Protein AF-A0A7S0M1X9-F1 (afdb_monomer_lite)

InterPro domains:
  IPR031248 E3 ubiquitin-protein ligase RNF213 [PTHR22605] (1-133)

Sequence (142 aa):
HPLLERPSVGFVGLSNWAIDPAKMNRGVVLSRSDPLKEDLICTALGIAHDAPQTQSHLLQLTDLYMHIYENCQPKRDFYGLRDFFSMIKMLRFAEKYQERKVTFSLLKEIVERNFGGSICTESILQSFVQRFSNEACSICPE

Foldseek 3Di:
DVVPDDDDDDDDDDDPDDDDVVVCVVDPDDDDDDDDLVRQLVVLCVLLVPPVQLNVCSNVLSVLVVCCQPPVDPDHPPQDPVLSSQLSNQQSCCCPPVVDHDDLVSNLVSCCVSPNDDPSSVVSVVSSCVSCVVVVVVDDDD

Radius of gyration: 20.9 Å; chains: 1; bounding box: 39×42×74 Å

Secondary structure (DSSP, 8-state):
-TTS-----------SSPPPHHHHTTS-----PPPPHHHHHHHHHHHTTT-HHHHHTHHHHHHHHHHHHHH--SSTTSS-HHHHHHHHHHHHHHHHHH-----HHHHHHHHHHHH-SSTTHHHHHHHHHHHHGGGGGG----

Organism: NCBI:txid233186

pLDDT: mean 88.88, std 14.55, range [35.44, 98.75]

Structure (mmCIF, N/CA/C/O backbone):
data_AF-A0A7S0M1X9-F1
#
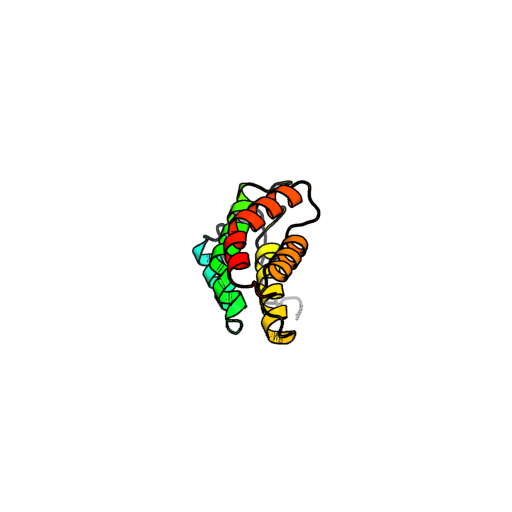_entry.id   AF-A0A7S0M1X9-F1
#
loop_
_atom_site.group_PDB
_atom_site.id
_atom_site.type_symbol
_atom_site.label_atom_id
_atom_site.label_alt_id
_atom_site.label_comp_id
_atom_site.label_asym_id
_atom_si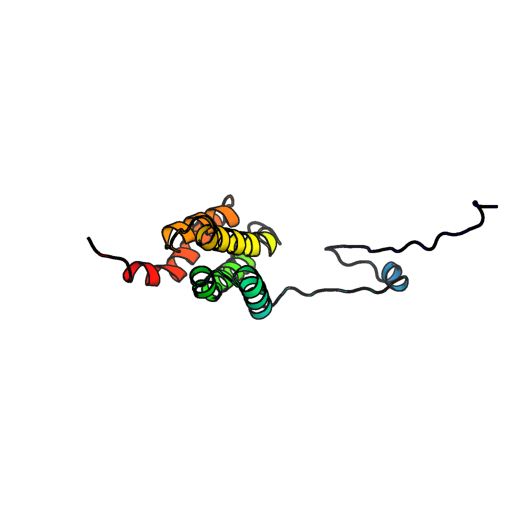te.label_entity_id
_atom_site.label_seq_id
_atom_site.pdbx_PDB_ins_code
_atom_site.Cartn_x
_atom_site.Cartn_y
_atom_site.Cartn_z
_atom_site.occupancy
_atom_site.B_iso_or_equiv
_atom_site.auth_seq_id
_atom_site.auth_comp_id
_atom_site.auth_asym_id
_atom_site.auth_atom_id
_atom_site.pdbx_PDB_model_num
ATOM 1 N N . HIS A 1 1 ? 8.236 -28.621 -44.360 1.00 54.19 1 HIS A N 1
ATOM 2 C CA . HIS A 1 1 ? 8.592 -29.400 -43.155 1.00 54.19 1 HIS A CA 1
ATOM 3 C C . HIS A 1 1 ? 8.174 -28.576 -41.945 1.00 54.19 1 HIS A C 1
ATOM 5 O O . HIS A 1 1 ? 8.597 -27.428 -41.899 1.00 54.19 1 HIS A O 1
ATOM 11 N N . PRO A 1 2 ? 7.433 -29.114 -40.962 1.00 57.50 2 PRO A N 1
ATOM 12 C CA . PRO A 1 2 ? 7.070 -28.403 -39.720 1.00 57.50 2 PRO A CA 1
ATOM 13 C C . PRO A 1 2 ? 8.269 -27.895 -38.887 1.00 57.50 2 PRO A C 1
ATOM 15 O O . PRO A 1 2 ? 8.089 -27.246 -37.870 1.00 57.50 2 PRO A O 1
ATOM 18 N N . LEU A 1 3 ? 9.504 -28.191 -39.319 1.00 59.31 3 LEU A N 1
ATOM 19 C CA . LEU A 1 3 ? 10.763 -27.720 -38.728 1.00 59.31 3 LEU A CA 1
ATOM 20 C C . LEU A 1 3 ? 11.314 -26.460 -39.433 1.00 59.31 3 LEU A C 1
ATOM 22 O O . LEU A 1 3 ? 12.369 -25.964 -39.055 1.00 59.31 3 LEU A O 1
ATOM 26 N N . LEU A 1 4 ? 10.639 -25.966 -40.481 1.00 61.69 4 LEU A N 1
ATOM 27 C CA . LEU A 1 4 ? 10.994 -24.741 -41.215 1.00 61.69 4 LEU A CA 1
ATOM 28 C C . LEU A 1 4 ? 10.056 -23.569 -40.895 1.00 61.69 4 LEU A C 1
ATOM 30 O O . LEU A 1 4 ? 10.317 -22.440 -41.307 1.00 61.69 4 LEU A O 1
ATOM 34 N N . GLU A 1 5 ? 8.978 -23.821 -40.156 1.00 66.31 5 GLU A N 1
ATOM 35 C CA . GLU A 1 5 ? 8.113 -22.772 -39.632 1.00 66.31 5 GLU A CA 1
ATOM 36 C C . GLU A 1 5 ? 8.785 -22.181 -38.394 1.00 66.31 5 GLU A C 1
ATOM 38 O O . GLU A 1 5 ? 9.038 -22.878 -37.415 1.00 66.31 5 GLU A O 1
ATOM 43 N N . ARG A 1 6 ? 9.125 -20.889 -38.444 1.00 71.38 6 ARG A N 1
ATOM 44 C CA . ARG A 1 6 ? 9.508 -20.133 -37.249 1.00 71.38 6 ARG A CA 1
ATOM 45 C C . ARG A 1 6 ? 8.211 -19.692 -36.575 1.00 71.38 6 ARG A C 1
ATOM 47 O O . ARG A 1 6 ? 7.590 -18.760 -37.091 1.00 71.38 6 ARG A O 1
ATOM 54 N N . PRO A 1 7 ? 7.767 -20.331 -35.478 1.00 73.81 7 PRO A N 1
ATOM 55 C CA . PRO A 1 7 ? 6.565 -19.881 -34.799 1.00 73.81 7 PRO A CA 1
ATOM 56 C C . PRO A 1 7 ? 6.773 -18.441 -34.327 1.00 73.81 7 PRO A C 1
ATOM 58 O O . PRO A 1 7 ? 7.812 -18.097 -33.759 1.00 73.81 7 PRO A O 1
ATOM 61 N N . SER A 1 8 ? 5.782 -17.592 -34.584 1.00 82.25 8 SER A N 1
ATOM 62 C CA . SER A 1 8 ? 5.704 -16.278 -33.958 1.00 82.25 8 SER A CA 1
ATOM 63 C C . SER A 1 8 ? 5.575 -16.494 -32.449 1.00 82.25 8 SER A C 1
ATOM 65 O O . SER A 1 8 ? 4.599 -17.070 -31.974 1.00 82.25 8 SER A O 1
ATOM 67 N N . VAL A 1 9 ? 6.595 -16.073 -31.701 1.00 85.44 9 VAL A N 1
ATOM 68 C CA . VAL A 1 9 ? 6.609 -16.117 -30.236 1.00 85.44 9 VAL A CA 1
ATOM 69 C C . VAL A 1 9 ? 6.624 -14.693 -29.692 1.00 85.44 9 VAL A C 1
ATOM 71 O O . VAL A 1 9 ? 7.412 -13.857 -30.134 1.00 85.44 9 VAL A O 1
ATOM 74 N N . GLY A 1 10 ? 5.734 -14.408 -28.743 1.00 89.69 10 GLY A N 1
ATOM 75 C CA . GLY A 1 10 ? 5.762 -13.165 -27.977 1.00 89.69 10 GLY A CA 1
ATOM 76 C C . GLY A 1 10 ? 6.809 -13.237 -26.866 1.00 89.69 10 GLY A C 1
ATOM 77 O O . GLY A 1 10 ? 7.010 -14.293 -26.269 1.00 89.69 10 GLY A O 1
ATOM 78 N N . PHE A 1 11 ? 7.464 -12.114 -26.568 1.00 89.19 11 PHE A N 1
ATOM 79 C CA . PHE A 1 11 ? 8.440 -12.009 -25.484 1.00 89.19 11 PHE A CA 1
ATOM 80 C C . PHE A 1 11 ? 8.137 -10.796 -24.602 1.00 89.19 11 PHE A C 1
ATOM 82 O O . PHE A 1 11 ? 7.954 -9.691 -25.109 1.00 89.19 11 PHE A O 1
ATOM 89 N N . VAL A 1 12 ? 8.129 -11.001 -23.283 1.00 91.25 12 VAL A N 1
ATOM 90 C CA . VAL A 1 12 ? 8.049 -9.939 -22.273 1.00 91.25 12 VAL A CA 1
ATOM 91 C C . VAL A 1 12 ? 9.159 -10.176 -21.256 1.00 91.25 12 VAL A C 1
ATOM 93 O O . VAL A 1 12 ? 9.216 -11.231 -20.629 1.00 91.25 12 VAL A O 1
ATOM 96 N N . GLY A 1 13 ? 10.047 -9.195 -21.102 1.00 89.69 13 GLY A N 1
ATOM 97 C CA . GLY A 1 13 ? 11.082 -9.193 -20.072 1.00 89.69 13 GLY A CA 1
ATOM 98 C C . GLY A 1 13 ? 10.708 -8.245 -18.938 1.00 89.69 13 GLY A C 1
ATOM 99 O O . GLY A 1 13 ? 10.300 -7.115 -19.195 1.00 89.69 13 GLY A O 1
ATOM 100 N N . LEU A 1 14 ? 10.870 -8.690 -17.692 1.00 91.75 14 LEU A N 1
ATOM 101 C CA . LEU A 1 14 ? 10.668 -7.878 -16.491 1.00 91.75 14 LEU A CA 1
ATOM 102 C C . LEU A 1 14 ? 11.995 -7.776 -15.738 1.00 91.75 14 LEU A C 1
ATOM 104 O O . LEU A 1 14 ? 12.657 -8.788 -15.508 1.00 91.75 14 LEU A O 1
ATOM 108 N N . SER A 1 15 ? 12.389 -6.562 -15.362 1.00 89.25 15 SER A N 1
ATOM 109 C CA . SER A 1 15 ? 13.605 -6.306 -14.589 1.00 89.25 15 SER A CA 1
ATOM 110 C C . SER A 1 15 ? 13.372 -5.151 -13.627 1.00 89.25 15 SER A C 1
ATOM 112 O O . SER A 1 15 ? 12.798 -4.138 -14.015 1.00 89.25 15 SER A O 1
ATOM 114 N N . ASN A 1 16 ? 13.870 -5.289 -12.397 1.00 87.12 16 ASN A N 1
ATOM 115 C CA . ASN A 1 16 ? 13.938 -4.188 -11.430 1.00 87.12 16 ASN A CA 1
ATOM 116 C C . ASN A 1 16 ? 15.217 -3.352 -11.599 1.00 87.12 16 ASN A C 1
ATOM 118 O O . ASN A 1 16 ? 15.351 -2.290 -11.003 1.00 87.12 16 ASN A O 1
ATOM 122 N N . TRP A 1 17 ? 16.167 -3.839 -12.399 1.00 85.12 17 TRP A N 1
ATOM 123 C CA . TRP A 1 17 ? 17.435 -3.174 -12.672 1.00 85.12 17 TRP A CA 1
ATOM 124 C C . TRP A 1 17 ? 17.453 -2.622 -14.090 1.00 85.12 17 TRP A C 1
ATOM 126 O O . TRP A 1 17 ? 16.848 -3.202 -14.999 1.00 85.12 17 TRP A O 1
ATOM 136 N N . ALA A 1 18 ? 18.194 -1.530 -14.274 1.00 81.75 18 ALA A N 1
ATOM 137 C CA . ALA A 1 18 ? 18.428 -0.948 -15.585 1.00 81.75 18 ALA A CA 1
ATOM 138 C C . ALA A 1 18 ? 18.958 -2.007 -16.563 1.00 81.75 18 ALA A C 1
ATOM 140 O O . ALA A 1 18 ? 19.854 -2.793 -16.244 1.00 81.75 18 ALA A O 1
ATOM 141 N N . ILE A 1 19 ? 18.376 -2.026 -17.758 1.00 81.00 19 ILE A N 1
ATOM 142 C CA . ILE A 1 19 ? 18.780 -2.915 -18.841 1.00 81.00 19 ILE A CA 1
ATOM 143 C C . ILE A 1 19 ? 19.747 -2.146 -19.737 1.00 81.00 19 ILE A C 1
ATOM 145 O O . ILE A 1 19 ? 19.534 -0.973 -20.034 1.00 81.00 19 ILE A O 1
ATOM 149 N N . ASP A 1 20 ? 20.809 -2.820 -20.172 1.00 80.75 20 ASP A N 1
ATOM 150 C CA . ASP A 1 20 ? 21.787 -2.232 -21.081 1.00 80.75 20 ASP A CA 1
ATOM 151 C C . ASP A 1 20 ? 21.128 -1.734 -22.391 1.00 80.75 20 ASP A C 1
ATOM 153 O O . ASP A 1 20 ? 20.345 -2.482 -22.998 1.00 80.75 20 ASP A O 1
ATOM 157 N N . PRO A 1 21 ? 21.457 -0.517 -22.871 1.00 74.69 21 PRO A N 1
ATOM 158 C CA . PRO A 1 21 ? 20.869 0.057 -24.081 1.00 74.69 21 PRO A CA 1
ATOM 159 C C . PRO A 1 21 ? 20.959 -0.826 -25.329 1.00 74.69 21 PRO A C 1
ATOM 161 O O . PRO A 1 21 ? 20.026 -0.838 -26.134 1.00 74.69 21 PRO A O 1
ATOM 164 N N . ALA A 1 22 ? 22.011 -1.636 -25.484 1.00 80.31 22 ALA A N 1
ATOM 165 C CA . ALA A 1 22 ? 22.152 -2.515 -26.642 1.00 80.31 22 ALA A CA 1
ATOM 166 C C . ALA A 1 22 ? 21.097 -3.638 -26.671 1.00 80.31 22 ALA A C 1
ATOM 168 O O . ALA A 1 22 ? 20.781 -4.164 -27.742 1.00 80.31 22 ALA A O 1
ATOM 169 N N . LYS A 1 23 ? 20.514 -3.993 -25.516 1.00 72.88 23 LYS A N 1
ATOM 170 C CA . LYS A 1 23 ? 19.388 -4.939 -25.410 1.00 72.88 23 LYS A CA 1
ATOM 171 C C . LYS A 1 23 ? 18.032 -4.255 -25.605 1.00 72.88 23 LYS A C 1
ATOM 173 O O . LYS A 1 23 ? 17.091 -4.912 -26.045 1.00 72.88 23 LYS A O 1
ATOM 178 N N . MET A 1 24 ? 17.944 -2.954 -25.330 1.00 75.81 24 MET A N 1
ATOM 179 C CA . MET A 1 24 ? 16.714 -2.162 -25.448 1.00 75.81 24 MET A CA 1
ATOM 180 C C . MET A 1 24 ? 16.327 -1.866 -26.904 1.00 75.81 24 MET A C 1
ATOM 182 O O . MET A 1 24 ? 15.146 -1.781 -27.209 1.00 75.81 24 MET A O 1
ATOM 186 N N . ASN A 1 25 ? 17.288 -1.845 -27.835 1.00 79.94 25 ASN A N 1
ATOM 187 C CA . ASN A 1 25 ? 17.033 -1.621 -29.270 1.00 79.94 25 ASN A CA 1
ATOM 188 C C . ASN A 1 25 ? 16.257 -2.755 -29.976 1.00 79.94 25 ASN A C 1
ATOM 190 O O . ASN A 1 25 ? 15.997 -2.671 -31.174 1.00 79.94 25 ASN A O 1
ATOM 194 N N . ARG A 1 26 ? 15.931 -3.846 -29.269 1.00 85.69 26 ARG A N 1
ATOM 195 C CA . ARG A 1 26 ? 15.272 -5.042 -29.828 1.00 85.69 26 ARG A CA 1
ATOM 196 C C . ARG A 1 26 ? 13.798 -5.173 -29.435 1.00 85.69 26 ARG A C 1
ATOM 198 O O . ARG A 1 26 ? 13.173 -6.168 -29.789 1.00 85.69 26 ARG A O 1
ATOM 205 N N . GLY A 1 27 ? 13.248 -4.204 -28.704 1.00 85.75 27 GLY A N 1
ATOM 206 C CA . GLY A 1 27 ? 11.856 -4.216 -28.264 1.00 85.75 27 GLY A CA 1
ATOM 207 C C . GLY A 1 27 ? 11.391 -2.859 -27.742 1.00 85.75 27 GLY A C 1
ATOM 208 O O . GLY A 1 27 ? 12.146 -1.893 -27.722 1.00 85.75 27 GLY A O 1
ATOM 209 N N . VAL A 1 28 ? 10.130 -2.788 -27.315 1.00 88.94 28 VAL A N 1
ATOM 210 C CA . VAL A 1 28 ? 9.585 -1.612 -26.623 1.00 88.94 28 VAL A CA 1
ATOM 211 C C . VAL A 1 28 ? 9.967 -1.708 -25.151 1.00 88.94 28 VAL A C 1
ATOM 213 O O . VAL A 1 28 ? 9.682 -2.716 -24.505 1.00 88.94 28 VAL A O 1
ATOM 216 N N . VAL A 1 29 ? 10.598 -0.663 -24.618 1.00 88.75 29 VAL A N 1
ATOM 217 C CA . VAL A 1 29 ? 10.966 -0.591 -23.201 1.00 88.75 29 VAL A CA 1
ATOM 218 C C . VAL A 1 29 ? 10.056 0.391 -22.488 1.00 88.75 29 VAL A C 1
ATOM 220 O O . VAL A 1 29 ? 9.932 1.544 -22.891 1.00 88.75 29 VAL A O 1
ATOM 223 N N . LEU A 1 30 ? 9.443 -0.079 -21.406 1.00 89.69 30 LEU A N 1
ATOM 224 C CA . LEU A 1 30 ? 8.695 0.746 -20.471 1.00 89.69 30 LEU A CA 1
ATOM 225 C C . LEU A 1 30 ? 9.463 0.792 -19.151 1.00 89.69 30 LEU A C 1
ATOM 227 O O . LEU A 1 30 ? 9.672 -0.243 -18.522 1.00 89.69 30 LEU A O 1
ATOM 231 N N . SER A 1 31 ? 9.855 1.988 -18.727 1.00 87.69 31 SER A N 1
ATOM 232 C CA . SER A 1 31 ? 10.379 2.242 -17.387 1.00 87.69 31 SER A CA 1
ATOM 233 C C . SER A 1 31 ? 9.320 2.947 -16.540 1.00 87.69 31 SER A C 1
ATOM 235 O O . SER A 1 31 ? 8.493 3.709 -17.044 1.00 87.69 31 SER A O 1
ATOM 237 N N . ARG A 1 32 ? 9.323 2.665 -15.237 1.00 85.81 32 ARG A N 1
ATOM 238 C CA . ARG A 1 32 ? 8.487 3.344 -14.246 1.00 85.81 32 ARG A CA 1
ATOM 239 C C . ARG A 1 32 ? 9.402 3.970 -13.206 1.00 85.81 32 ARG A C 1
ATOM 241 O O . ARG A 1 32 ? 10.310 3.302 -12.722 1.00 85.81 32 ARG A O 1
ATOM 248 N N . SER A 1 33 ? 9.177 5.247 -12.924 1.00 86.31 33 SER A N 1
ATOM 249 C CA . SER A 1 33 ? 9.761 5.921 -11.769 1.00 86.31 33 SER A CA 1
ATOM 250 C C . SER A 1 33 ? 9.080 5.452 -10.486 1.00 86.31 33 SER A C 1
ATOM 252 O O . SER A 1 33 ? 8.012 4.831 -10.535 1.00 86.31 33 SER A O 1
ATOM 254 N N . ASP A 1 34 ? 9.681 5.790 -9.348 1.00 88.81 34 ASP A N 1
ATOM 255 C CA . ASP A 1 34 ? 9.029 5.611 -8.057 1.00 88.81 34 ASP A CA 1
ATOM 256 C C . ASP A 1 34 ? 7.695 6.384 -8.030 1.00 88.81 34 ASP A C 1
ATOM 258 O O . ASP A 1 34 ? 7.616 7.490 -8.581 1.00 88.81 34 ASP A O 1
ATOM 262 N N . PRO A 1 35 ? 6.630 5.792 -7.459 1.00 90.75 35 PRO A N 1
ATOM 263 C CA . PRO A 1 35 ? 5.322 6.428 -7.394 1.00 90.75 35 PRO A CA 1
ATOM 264 C C . PRO A 1 35 ? 5.350 7.637 -6.460 1.00 90.75 35 PRO A C 1
ATOM 266 O O . PRO A 1 35 ? 5.987 7.609 -5.405 1.00 90.75 35 PRO A O 1
ATOM 269 N N . LEU A 1 36 ? 4.604 8.676 -6.825 1.00 94.88 36 LEU A N 1
ATOM 270 C CA . LEU A 1 36 ? 4.378 9.820 -5.953 1.00 94.88 36 LEU A CA 1
ATOM 271 C C . LEU A 1 36 ? 3.373 9.465 -4.851 1.00 94.88 36 LEU A C 1
ATOM 273 O O . LEU A 1 36 ? 2.636 8.477 -4.938 1.00 94.88 36 LEU A O 1
ATOM 277 N N . LYS A 1 37 ? 3.293 10.306 -3.815 1.00 96.44 37 LYS A N 1
ATOM 278 C CA . LYS A 1 37 ? 2.320 10.140 -2.725 1.00 96.44 37 LYS A CA 1
ATOM 279 C C . LYS A 1 37 ? 0.887 10.033 -3.264 1.00 96.44 37 LYS A C 1
ATOM 281 O O . LYS A 1 37 ? 0.101 9.217 -2.787 1.00 96.44 37 LYS A O 1
ATOM 286 N N . GLU A 1 38 ? 0.556 10.818 -4.281 1.00 96.81 38 GLU A N 1
ATOM 287 C CA . GLU A 1 38 ? -0.758 10.835 -4.924 1.00 96.81 38 GLU A CA 1
ATOM 288 C C . GLU A 1 38 ? -1.053 9.512 -5.646 1.00 96.81 38 GLU A C 1
ATOM 290 O O . GLU A 1 38 ? -2.172 9.000 -5.558 1.00 96.81 38 GLU A O 1
ATOM 295 N N . ASP A 1 39 ? -0.047 8.912 -6.292 1.00 96.94 39 ASP A N 1
ATOM 296 C CA . ASP A 1 39 ? -0.170 7.608 -6.957 1.00 96.94 39 ASP A CA 1
ATOM 297 C C . ASP A 1 39 ? -0.435 6.489 -5.939 1.00 96.94 39 ASP A C 1
ATOM 299 O O . ASP A 1 39 ? -1.260 5.594 -6.171 1.00 96.94 39 ASP A O 1
ATOM 303 N N . LEU A 1 40 ? 0.241 6.556 -4.784 1.00 98.06 40 LEU A N 1
ATOM 304 C CA . LEU A 1 40 ? 0.041 5.629 -3.670 1.00 98.06 40 LEU A CA 1
ATOM 305 C C . LEU A 1 40 ? -1.381 5.723 -3.118 1.00 98.06 40 LEU A C 1
ATOM 307 O O . LEU A 1 40 ? -2.041 4.692 -2.976 1.00 98.06 40 LEU A O 1
ATOM 311 N N . ILE A 1 41 ? -1.869 6.942 -2.862 1.00 98.25 41 ILE A N 1
ATOM 312 C CA . ILE A 1 41 ? -3.232 7.182 -2.369 1.00 98.25 41 ILE A CA 1
ATOM 313 C C . ILE A 1 41 ? -4.261 6.698 -3.390 1.00 98.25 41 ILE A C 1
ATOM 315 O O . ILE A 1 41 ? -5.190 5.986 -3.018 1.00 98.25 41 ILE A O 1
ATOM 319 N N . CYS A 1 42 ? -4.088 7.023 -4.673 1.00 98.12 42 CYS A N 1
ATOM 320 C CA . CYS A 1 42 ? -4.997 6.600 -5.738 1.00 98.12 42 CYS A CA 1
ATOM 321 C C . CYS A 1 42 ? -5.096 5.068 -5.818 1.00 98.12 42 CYS A C 1
ATOM 323 O O . CYS A 1 42 ? -6.189 4.495 -5.830 1.00 98.12 42 CYS A O 1
ATOM 325 N N . THR A 1 43 ? -3.951 4.383 -5.774 1.00 98.19 43 THR A N 1
ATOM 326 C CA . THR A 1 43 ? -3.913 2.916 -5.773 1.00 98.19 43 THR A CA 1
ATOM 327 C C . THR A 1 43 ? -4.545 2.340 -4.504 1.00 98.19 43 THR A C 1
ATOM 329 O O . THR A 1 43 ? -5.324 1.386 -4.572 1.00 98.19 43 THR A O 1
ATOM 332 N N . ALA A 1 44 ? -4.252 2.926 -3.341 1.00 98.44 44 ALA A N 1
ATOM 333 C CA . ALA A 1 44 ? -4.805 2.499 -2.061 1.00 98.44 44 ALA A CA 1
ATOM 334 C C . ALA A 1 44 ? -6.328 2.700 -1.983 1.00 98.44 44 ALA A C 1
ATOM 336 O O . ALA A 1 44 ? -7.019 1.830 -1.457 1.00 98.44 44 ALA A O 1
ATOM 337 N N . LEU A 1 45 ? -6.864 3.777 -2.569 1.00 98.44 45 LEU A N 1
ATOM 338 C CA . LEU A 1 45 ? -8.304 4.009 -2.721 1.00 98.44 45 LEU A CA 1
ATOM 339 C C . LEU A 1 45 ? -8.956 2.922 -3.579 1.00 98.44 45 LEU A C 1
ATOM 341 O O . LEU A 1 45 ? -9.998 2.394 -3.201 1.00 98.44 45 LEU A O 1
ATOM 345 N N . GLY A 1 46 ? -8.322 2.530 -4.688 1.00 98.38 46 GLY A N 1
ATOM 346 C CA . GLY A 1 46 ? -8.792 1.410 -5.508 1.00 98.38 46 GLY A CA 1
ATOM 347 C C . GLY A 1 46 ? -8.828 0.089 -4.732 1.00 98.38 46 GLY A C 1
ATOM 348 O O . GLY A 1 46 ? -9.792 -0.673 -4.829 1.00 98.38 46 GLY A O 1
ATOM 349 N N . ILE A 1 47 ? -7.812 -0.166 -3.899 1.00 98.50 47 ILE A N 1
ATOM 350 C CA . ILE A 1 47 ? -7.795 -1.330 -3.003 1.00 98.50 47 ILE A CA 1
ATOM 351 C C . ILE A 1 47 ? -8.944 -1.233 -1.992 1.00 98.50 47 ILE A C 1
ATOM 353 O O . ILE A 1 47 ? -9.699 -2.190 -1.869 1.00 98.50 47 ILE A O 1
ATOM 357 N N . ALA A 1 48 ? -9.096 -0.096 -1.309 1.00 98.19 48 ALA A N 1
ATOM 358 C CA . ALA A 1 48 ? -10.043 0.147 -0.218 1.00 98.19 48 ALA A CA 1
ATOM 359 C C . ALA A 1 48 ? -11.451 0.594 -0.663 1.00 98.19 48 ALA A C 1
ATOM 361 O O . ALA A 1 48 ? -12.207 1.104 0.160 1.00 98.19 48 ALA A O 1
ATOM 362 N N . HIS A 1 49 ? -11.823 0.423 -1.935 1.00 97.69 49 HIS A N 1
ATOM 363 C CA . HIS A 1 49 ? -13.026 1.020 -2.541 1.00 97.69 49 HIS A CA 1
ATOM 364 C C . HIS A 1 49 ? -14.355 0.740 -1.807 1.00 97.69 49 HIS A C 1
ATOM 366 O O . HIS A 1 49 ? -15.277 1.546 -1.885 1.00 97.69 49 HIS A O 1
ATOM 372 N N . ASP A 1 50 ? -14.459 -0.371 -1.077 1.00 97.25 50 ASP A N 1
ATOM 373 C CA . ASP A 1 50 ? -15.643 -0.817 -0.333 1.00 97.25 50 ASP A CA 1
ATOM 374 C C . ASP A 1 50 ? -15.442 -0.843 1.196 1.00 97.25 50 ASP A C 1
ATOM 376 O O . ASP A 1 50 ? -16.194 -1.522 1.902 1.00 97.25 50 ASP A O 1
ATOM 380 N N . ALA A 1 51 ? -14.435 -0.119 1.697 1.00 98.06 51 ALA A N 1
ATOM 381 C CA . ALA A 1 51 ? -14.012 -0.086 3.098 1.00 98.06 51 ALA A CA 1
ATOM 382 C C . ALA A 1 51 ? -13.863 1.372 3.604 1.00 98.06 51 ALA A C 1
ATOM 384 O O . ALA A 1 51 ? -12.756 1.921 3.600 1.00 98.06 51 ALA A O 1
ATOM 385 N N . PRO A 1 52 ? -14.972 2.046 3.977 1.00 97.88 52 PRO A N 1
ATOM 386 C CA . PRO A 1 52 ? -14.977 3.468 4.335 1.00 97.88 52 PRO A CA 1
ATOM 387 C C . PRO A 1 52 ? -14.069 3.850 5.512 1.00 97.88 52 PRO A C 1
ATOM 389 O O . PRO A 1 52 ? -13.454 4.915 5.476 1.00 97.88 52 PRO A O 1
ATOM 392 N N . GLN A 1 53 ? -13.949 3.006 6.542 1.00 97.31 53 GLN A N 1
ATOM 393 C CA . GLN A 1 53 ? -13.049 3.290 7.666 1.00 97.31 53 GLN A CA 1
ATOM 394 C C . GLN A 1 53 ? -11.587 3.162 7.227 1.00 97.31 53 GLN A C 1
ATOM 396 O O . GLN A 1 53 ? -10.746 3.960 7.614 1.00 97.31 53 GLN A O 1
ATOM 401 N N . THR A 1 54 ? -11.257 2.205 6.366 1.00 97.94 54 THR A N 1
ATOM 402 C CA . THR A 1 54 ? -9.922 2.082 5.770 1.00 97.94 54 THR A CA 1
ATOM 403 C C . THR A 1 54 ? -9.605 3.324 4.934 1.00 97.94 54 THR A C 1
ATOM 405 O O . THR A 1 54 ? -8.514 3.879 5.059 1.00 97.94 54 THR A O 1
ATOM 408 N N . GLN A 1 55 ? -10.568 3.798 4.130 1.00 98.19 55 GLN A N 1
ATOM 409 C CA . GLN A 1 55 ? -10.422 5.002 3.303 1.00 98.19 55 GLN A CA 1
ATOM 410 C C . GLN A 1 55 ? -10.084 6.247 4.130 1.00 98.19 55 GLN A C 1
ATOM 412 O O . GLN A 1 55 ? -9.207 7.013 3.727 1.00 98.19 55 GLN A O 1
ATOM 417 N N . SER A 1 56 ? -10.716 6.431 5.296 1.00 97.00 56 SER A N 1
ATOM 418 C CA . SER A 1 56 ? -10.486 7.616 6.132 1.00 97.00 56 SER A CA 1
ATOM 419 C C . SER A 1 56 ? -9.058 7.724 6.674 1.00 97.00 56 SER A C 1
ATOM 421 O O . SER A 1 56 ? -8.616 8.831 6.964 1.00 97.00 56 SER A O 1
ATOM 423 N N . HIS A 1 57 ? -8.316 6.614 6.755 1.00 97.25 57 HIS A N 1
ATOM 424 C CA . HIS A 1 57 ? -6.941 6.588 7.272 1.00 97.25 57 HIS A CA 1
ATOM 425 C C . HIS A 1 57 ? -5.871 6.552 6.166 1.00 97.25 57 HIS A C 1
ATOM 427 O O . HIS A 1 57 ? -4.677 6.587 6.468 1.00 97.25 57 HIS A O 1
ATOM 433 N N . LEU A 1 58 ? -6.244 6.488 4.878 1.00 97.69 58 LEU A N 1
ATOM 434 C CA . LEU A 1 58 ? -5.273 6.310 3.785 1.00 97.69 58 LEU A CA 1
ATOM 435 C C . LEU A 1 58 ? -4.231 7.423 3.712 1.00 97.69 58 LEU A C 1
ATOM 437 O O . LEU A 1 58 ? -3.073 7.142 3.404 1.00 97.69 58 LEU A O 1
ATOM 441 N N . LEU A 1 59 ? -4.615 8.667 4.007 1.00 97.00 59 LEU A N 1
ATOM 442 C CA . LEU A 1 59 ? -3.685 9.792 3.989 1.00 97.00 59 LEU A CA 1
ATOM 443 C C . LEU A 1 59 ? -2.585 9.605 5.044 1.00 97.00 59 LEU A C 1
ATOM 445 O O . LEU A 1 59 ? -1.407 9.591 4.694 1.00 97.00 59 LEU A O 1
ATOM 449 N N . GLN A 1 60 ? -2.964 9.363 6.304 1.00 96.94 60 GLN A N 1
ATOM 450 C CA . GLN A 1 60 ? -2.014 9.147 7.402 1.00 96.94 60 GLN A CA 1
ATOM 451 C C . GLN A 1 60 ? -1.177 7.877 7.206 1.00 96.94 60 GLN A C 1
ATOM 453 O O . GLN A 1 60 ? 0.014 7.880 7.506 1.00 96.94 60 GLN A O 1
ATOM 458 N N . LEU A 1 61 ? -1.771 6.796 6.688 1.00 97.94 61 LEU A N 1
ATOM 459 C CA . LEU A 1 61 ? -1.055 5.549 6.396 1.00 97.94 61 LEU A CA 1
ATOM 460 C C . LEU A 1 61 ? -0.040 5.723 5.261 1.00 97.94 61 LEU A C 1
ATOM 462 O O . LEU A 1 61 ? 1.057 5.169 5.328 1.00 97.94 61 LEU A O 1
ATOM 466 N N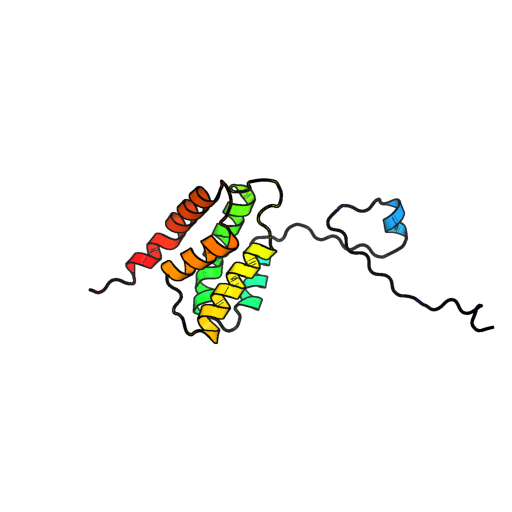 . THR A 1 62 ? -0.378 6.513 4.239 1.00 98.19 62 THR A N 1
ATOM 467 C CA . THR A 1 62 ? 0.5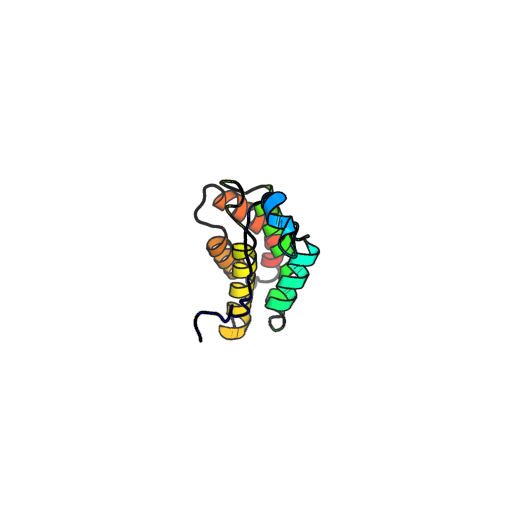65 6.861 3.169 1.00 98.19 62 THR A CA 1
ATOM 468 C C . THR A 1 62 ? 1.685 7.745 3.713 1.00 98.19 62 THR A C 1
ATOM 470 O O . THR A 1 62 ? 2.849 7.481 3.435 1.00 98.19 62 THR A O 1
ATOM 473 N N . ASP A 1 63 ? 1.367 8.738 4.547 1.00 97.50 63 ASP A N 1
ATOM 474 C CA . ASP A 1 63 ? 2.368 9.591 5.201 1.00 97.50 63 ASP A CA 1
ATOM 475 C C . ASP A 1 63 ? 3.307 8.818 6.130 1.00 97.50 63 ASP A C 1
ATOM 477 O O . ASP A 1 63 ? 4.504 9.105 6.198 1.00 97.50 63 ASP A O 1
ATOM 481 N N . LEU A 1 64 ? 2.781 7.821 6.841 1.00 97.56 64 LEU A N 1
ATOM 482 C CA . LEU A 1 64 ? 3.594 6.900 7.624 1.00 97.56 64 LEU A CA 1
ATOM 483 C C . LE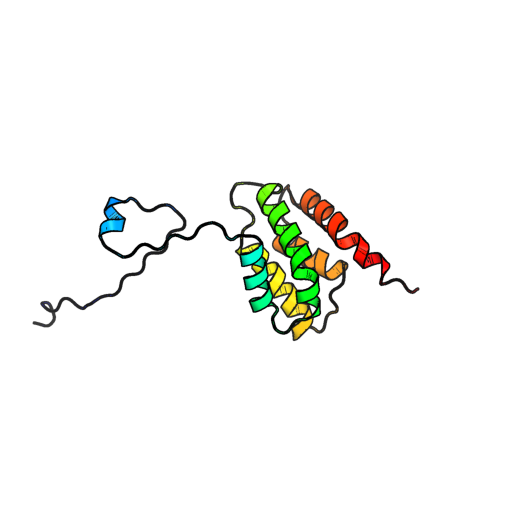U A 1 64 ? 4.536 6.109 6.711 1.00 97.56 64 LEU A C 1
ATOM 485 O O . LEU A 1 64 ? 5.732 6.066 6.978 1.00 97.56 64 LEU A O 1
ATOM 489 N N . TYR A 1 65 ? 4.028 5.526 5.623 1.00 97.81 65 TYR A N 1
ATOM 490 C CA . TYR A 1 65 ? 4.861 4.768 4.690 1.00 97.81 65 TYR A CA 1
ATOM 491 C C . TYR A 1 65 ? 5.952 5.620 4.034 1.00 97.81 65 TYR A C 1
ATOM 493 O O . TYR A 1 65 ? 7.094 5.175 3.981 1.00 97.81 65 TYR A O 1
ATOM 501 N N . MET A 1 66 ? 5.644 6.843 3.593 1.00 96.94 66 MET A N 1
ATOM 502 C CA . MET A 1 66 ? 6.648 7.755 3.027 1.00 96.94 66 MET A CA 1
ATOM 503 C C . MET A 1 66 ? 7.770 8.024 4.032 1.00 96.94 66 MET A C 1
ATOM 505 O O . MET A 1 66 ? 8.948 7.892 3.707 1.00 96.94 66 MET A O 1
ATOM 509 N N . HIS A 1 67 ? 7.411 8.282 5.293 1.00 96.06 67 HIS A N 1
ATOM 510 C CA . HIS A 1 67 ? 8.400 8.442 6.350 1.00 96.06 67 HIS A CA 1
ATOM 511 C C . HIS A 1 67 ? 9.234 7.172 6.572 1.00 96.06 67 HIS A C 1
ATOM 513 O O . HIS A 1 67 ? 10.451 7.280 6.717 1.00 96.06 67 HIS A O 1
ATOM 519 N N . ILE A 1 68 ? 8.613 5.985 6.561 1.00 95.81 68 ILE A N 1
ATOM 520 C CA . ILE A 1 68 ? 9.325 4.701 6.670 1.00 95.81 68 ILE A CA 1
ATOM 521 C C . ILE A 1 68 ? 10.303 4.523 5.504 1.00 95.81 68 ILE A C 1
ATOM 523 O O . ILE A 1 68 ? 11.444 4.110 5.704 1.00 95.81 68 ILE A O 1
ATOM 527 N N . TYR A 1 69 ? 9.864 4.836 4.287 1.00 94.88 69 TYR A N 1
ATOM 528 C CA . TYR A 1 69 ? 10.660 4.703 3.073 1.00 94.88 69 TYR A CA 1
ATOM 529 C C . TYR A 1 69 ? 11.894 5.609 3.087 1.00 94.88 69 TYR A C 1
ATOM 531 O O . TYR A 1 69 ? 12.991 5.167 2.760 1.00 94.88 69 TYR A O 1
ATOM 539 N N . GLU A 1 70 ? 11.730 6.850 3.535 1.00 93.62 70 GLU A N 1
ATOM 540 C CA . GLU A 1 70 ? 12.796 7.853 3.545 1.00 93.62 70 GLU A CA 1
ATOM 541 C C . GLU A 1 70 ? 13.733 7.737 4.756 1.00 93.62 70 GLU A C 1
ATOM 543 O O . GLU A 1 70 ? 14.930 7.985 4.632 1.00 93.62 70 GLU A O 1
ATOM 548 N N . ASN A 1 71 ? 13.204 7.375 5.930 1.00 93.38 71 ASN A N 1
ATOM 549 C CA . ASN A 1 71 ? 13.910 7.545 7.207 1.00 93.38 71 ASN A CA 1
ATOM 550 C C . ASN A 1 71 ? 14.099 6.239 7.994 1.00 93.38 71 ASN A C 1
ATOM 552 O O . ASN A 1 71 ? 14.925 6.195 8.905 1.00 93.38 71 ASN A O 1
ATOM 556 N N . CYS A 1 72 ? 13.361 5.171 7.674 1.00 91.12 72 CYS A N 1
ATOM 557 C CA . CYS A 1 72 ? 13.332 3.939 8.471 1.00 91.12 72 CYS A CA 1
ATOM 558 C C . CYS A 1 72 ? 13.637 2.695 7.624 1.00 91.12 72 CYS A C 1
ATOM 560 O O . CYS A 1 72 ? 12.876 1.727 7.615 1.00 91.12 72 CYS A O 1
ATOM 562 N N . GLN A 1 73 ? 14.772 2.713 6.926 1.00 91.56 73 GLN A N 1
ATOM 563 C CA . GLN A 1 73 ? 15.241 1.603 6.096 1.00 91.56 73 GLN A CA 1
ATOM 564 C C . GLN A 1 73 ? 16.477 0.937 6.721 1.00 91.56 73 GLN A C 1
ATOM 566 O O . GLN A 1 73 ? 17.545 1.548 6.750 1.00 91.56 73 GLN A O 1
ATOM 571 N N . PRO A 1 74 ? 16.390 -0.334 7.164 1.00 89.38 74 PRO A N 1
ATOM 572 C CA . PRO A 1 74 ? 17.560 -1.090 7.627 1.00 89.38 74 PRO A CA 1
ATOM 573 C C . PRO A 1 74 ? 18.634 -1.252 6.544 1.00 89.38 74 PRO A C 1
ATOM 575 O O . PRO A 1 74 ? 19.826 -1.345 6.826 1.00 89.38 74 PRO A O 1
ATOM 578 N N . LYS A 1 75 ? 18.190 -1.326 5.290 1.00 90.25 75 LYS A N 1
ATOM 579 C CA . LYS A 1 75 ? 18.997 -1.296 4.072 1.00 90.25 75 LYS A CA 1
ATOM 580 C C . LYS A 1 75 ? 18.128 -0.755 2.943 1.00 90.25 75 LYS A C 1
ATOM 582 O O . LYS A 1 75 ? 16.907 -0.753 3.066 1.00 90.25 75 LYS A O 1
ATOM 587 N N . ARG A 1 76 ? 18.756 -0.344 1.842 1.00 86.75 76 ARG A N 1
ATOM 588 C CA . ARG A 1 76 ? 18.048 0.137 0.651 1.00 86.75 76 ARG A CA 1
ATOM 589 C C . ARG A 1 76 ? 16.954 -0.854 0.221 1.00 86.75 76 ARG A C 1
ATOM 591 O O . ARG A 1 76 ? 17.226 -2.053 0.128 1.00 86.75 76 ARG A O 1
ATOM 598 N N . ASP A 1 77 ? 15.762 -0.322 -0.038 1.00 86.88 77 ASP A N 1
ATOM 599 C CA . ASP A 1 77 ? 14.581 -1.044 -0.522 1.00 86.88 77 ASP A CA 1
ATOM 600 C C . ASP A 1 77 ? 14.167 -2.231 0.378 1.00 86.88 77 ASP A C 1
ATOM 602 O O . ASP A 1 77 ? 13.741 -3.277 -0.115 1.00 86.88 77 ASP A O 1
ATOM 606 N N . PHE A 1 78 ? 14.327 -2.105 1.705 1.00 93.88 78 PHE A N 1
ATOM 607 C CA . PHE A 1 78 ? 13.917 -3.141 2.661 1.00 93.88 78 PHE A CA 1
ATOM 608 C C . PHE A 1 78 ? 12.398 -3.188 2.831 1.00 93.88 78 PHE A C 1
ATOM 610 O O . PHE A 1 78 ? 11.812 -4.256 2.679 1.00 93.88 78 PHE A O 1
ATOM 617 N N . TYR A 1 79 ? 11.779 -2.041 3.126 1.00 95.69 79 TYR A N 1
ATOM 618 C CA . TYR A 1 79 ? 10.325 -1.879 3.101 1.00 95.69 79 TYR A CA 1
ATOM 619 C C . TYR A 1 79 ? 9.933 -1.177 1.811 1.00 95.69 79 TYR A C 1
ATOM 621 O O . TYR A 1 79 ? 10.414 -0.074 1.549 1.00 95.69 79 TYR A O 1
ATOM 629 N N . GLY A 1 80 ? 9.058 -1.795 1.024 1.00 95.25 80 GLY A N 1
ATOM 630 C CA . GLY A 1 80 ? 8.650 -1.271 -0.274 1.00 95.25 80 GLY A CA 1
ATOM 631 C C . GLY A 1 80 ? 7.141 -1.276 -0.484 1.00 95.25 80 GLY A C 1
ATOM 632 O O . GLY A 1 80 ? 6.340 -1.512 0.422 1.00 95.25 80 GLY A O 1
ATOM 633 N N . LEU A 1 81 ? 6.741 -1.072 -1.741 1.00 96.62 81 LEU A N 1
ATOM 634 C CA . LEU A 1 81 ? 5.331 -0.969 -2.135 1.00 96.62 81 LEU A CA 1
ATOM 635 C C . LEU A 1 81 ? 4.504 -2.202 -1.762 1.00 96.62 81 LEU A C 1
ATOM 637 O O . LEU A 1 81 ? 3.303 -2.100 -1.516 1.00 96.62 81 LEU A O 1
ATOM 641 N N . ARG A 1 82 ? 5.134 -3.382 -1.719 1.00 96.31 82 ARG A N 1
ATOM 642 C CA . ARG A 1 82 ? 4.455 -4.616 -1.316 1.00 96.31 82 ARG A CA 1
ATOM 643 C C . ARG A 1 82 ? 3.966 -4.528 0.125 1.00 96.31 82 ARG A C 1
ATOM 645 O O . ARG A 1 82 ? 2.827 -4.912 0.376 1.00 96.31 82 ARG A O 1
ATOM 652 N N . ASP A 1 83 ? 4.796 -4.022 1.028 1.00 97.75 83 ASP A N 1
ATOM 653 C CA . ASP A 1 83 ? 4.489 -3.915 2.455 1.00 97.75 83 ASP A CA 1
ATOM 654 C C . ASP A 1 83 ? 3.414 -2.849 2.683 1.00 97.75 83 ASP A C 1
ATOM 656 O O . ASP A 1 83 ? 2.420 -3.100 3.365 1.00 97.75 83 ASP A O 1
ATOM 660 N N . PHE A 1 84 ? 3.530 -1.710 1.989 1.00 98.31 84 PHE A N 1
ATOM 661 C CA . PHE A 1 84 ? 2.502 -0.669 1.982 1.00 98.31 84 PHE A CA 1
ATOM 662 C C . PHE A 1 84 ? 1.135 -1.197 1.535 1.00 98.31 84 PHE A C 1
ATOM 664 O O . PHE A 1 84 ? 0.152 -1.100 2.270 1.00 98.31 84 PHE A O 1
ATOM 671 N N . PHE A 1 85 ? 1.045 -1.812 0.353 1.00 98.56 85 PHE A N 1
ATOM 672 C CA . PHE A 1 85 ? -0.238 -2.314 -0.139 1.00 98.56 85 PHE A CA 1
ATOM 673 C C . PHE A 1 85 ? -0.736 -3.534 0.638 1.00 98.56 85 PHE A C 1
ATOM 675 O O . PHE A 1 85 ? -1.945 -3.759 0.695 1.00 98.56 85 PHE A O 1
ATOM 682 N N . SER A 1 86 ? 0.157 -4.319 1.243 1.00 98.62 86 SER A N 1
ATOM 683 C CA . SER A 1 86 ? -0.215 -5.392 2.166 1.00 98.62 86 SER A CA 1
ATOM 684 C C . SER A 1 86 ? -0.909 -4.826 3.407 1.00 98.62 86 SER A C 1
ATOM 686 O O . SER A 1 86 ? -2.004 -5.282 3.734 1.00 98.62 86 SER A O 1
ATOM 688 N N . MET A 1 87 ? -0.371 -3.763 4.014 1.00 98.62 87 MET A N 1
ATOM 689 C CA . MET A 1 87 ? -1.020 -3.046 5.119 1.00 98.62 87 MET A CA 1
ATOM 690 C C . MET A 1 87 ? -2.438 -2.586 4.748 1.00 98.62 87 MET A C 1
ATOM 692 O O . MET A 1 87 ? -3.384 -2.887 5.477 1.00 98.62 87 MET A O 1
ATOM 696 N N . ILE A 1 88 ? -2.621 -1.936 3.591 1.00 98.75 88 ILE A N 1
ATOM 697 C CA . ILE A 1 88 ? -3.952 -1.476 3.150 1.00 98.75 88 ILE A CA 1
ATOM 698 C C . ILE A 1 88 ? -4.912 -2.654 2.927 1.00 98.75 88 ILE A C 1
ATOM 700 O O . ILE A 1 88 ? -6.061 -2.616 3.367 1.00 98.75 88 ILE A O 1
ATOM 704 N N . LYS A 1 89 ? -4.447 -3.731 2.279 1.00 98.75 89 LYS A N 1
ATOM 705 C CA . LYS A 1 89 ? -5.254 -4.942 2.045 1.00 98.75 89 LYS A CA 1
ATOM 706 C C . LYS A 1 89 ? -5.676 -5.611 3.348 1.00 98.75 89 LYS A C 1
ATOM 708 O O . LYS A 1 89 ? -6.812 -6.066 3.443 1.00 98.75 89 LYS A O 1
ATOM 713 N N . MET A 1 90 ? -4.780 -5.678 4.331 1.00 98.62 90 MET A N 1
ATOM 714 C CA . MET A 1 90 ? -5.066 -6.249 5.645 1.00 98.62 90 MET A CA 1
ATOM 715 C C . MET A 1 90 ? -6.105 -5.429 6.405 1.00 98.62 90 MET A C 1
ATOM 717 O O . MET A 1 90 ? -7.032 -6.009 6.967 1.00 98.62 90 MET A O 1
ATOM 721 N N . LEU A 1 91 ? -5.989 -4.099 6.375 1.00 98.50 91 LEU A N 1
ATOM 722 C CA . LEU A 1 91 ? -6.942 -3.215 7.041 1.00 98.50 91 LEU A CA 1
ATOM 723 C C . LEU A 1 91 ? -8.332 -3.310 6.405 1.00 98.50 91 LEU A C 1
ATOM 725 O O . LEU A 1 91 ? -9.308 -3.576 7.106 1.00 98.50 91 LEU A O 1
ATOM 729 N N . ARG A 1 92 ? -8.396 -3.248 5.067 1.00 98.50 92 ARG A N 1
ATOM 730 C CA . ARG A 1 92 ? -9.629 -3.511 4.316 1.00 98.50 92 ARG A CA 1
ATOM 731 C C . ARG A 1 92 ? -10.221 -4.868 4.673 1.00 98.50 92 ARG A C 1
ATOM 733 O O . ARG A 1 92 ? -11.431 -4.979 4.819 1.00 98.50 92 ARG A O 1
ATOM 740 N N . PHE A 1 93 ? -9.401 -5.916 4.745 1.00 98.56 93 PHE A N 1
ATOM 741 C CA . PHE A 1 93 ? -9.897 -7.259 5.024 1.00 98.56 93 PHE A CA 1
ATOM 742 C C . PHE A 1 93 ? -10.529 -7.350 6.417 1.00 98.56 93 PHE A C 1
ATOM 744 O O . PHE A 1 93 ? -11.615 -7.914 6.561 1.00 98.56 93 PHE A O 1
ATOM 751 N N . ALA A 1 94 ? -9.873 -6.756 7.417 1.00 98.44 94 ALA A N 1
ATOM 752 C CA . ALA A 1 94 ? -10.377 -6.681 8.781 1.00 98.44 94 ALA A CA 1
ATOM 753 C C . ALA A 1 94 ? -11.717 -5.932 8.854 1.00 98.44 94 ALA A C 1
ATOM 755 O O . ALA A 1 94 ? -12.653 -6.418 9.483 1.00 98.44 94 ALA A O 1
ATOM 756 N N . GLU A 1 95 ? -11.842 -4.800 8.163 1.00 98.00 95 GLU A N 1
ATOM 757 C CA . GLU A 1 95 ? -13.097 -4.049 8.107 1.00 98.00 95 GLU A CA 1
ATOM 758 C C . GLU A 1 95 ? -14.192 -4.809 7.347 1.00 98.00 95 GLU A C 1
ATOM 760 O O . GLU A 1 95 ? -15.297 -4.990 7.851 1.00 98.00 95 GLU A O 1
ATOM 765 N N . LYS A 1 96 ? -13.894 -5.266 6.126 1.00 97.50 96 LYS A N 1
ATOM 766 C CA . LYS A 1 96 ? -14.911 -5.743 5.184 1.00 97.50 96 LYS A CA 1
ATOM 767 C C . LYS A 1 96 ? -15.393 -7.161 5.455 1.00 97.50 96 LYS A C 1
ATOM 769 O O . LYS A 1 96 ? -16.559 -7.455 5.212 1.00 97.50 96 LYS A O 1
ATOM 774 N N . TYR A 1 97 ? -14.494 -8.044 5.880 1.00 97.06 97 TYR A N 1
ATOM 775 C CA . TYR A 1 97 ? -14.784 -9.477 5.996 1.00 97.06 97 TYR A CA 1
ATOM 776 C C . TYR A 1 97 ? -14.729 -9.986 7.433 1.00 97.06 97 TYR A C 1
ATOM 778 O O . TYR A 1 97 ? -15.291 -11.040 7.710 1.00 97.06 97 TYR A O 1
ATOM 786 N N . GLN A 1 98 ? -14.055 -9.272 8.340 1.00 97.56 98 GLN A N 1
ATOM 787 C CA . GLN A 1 98 ? -14.067 -9.599 9.770 1.00 97.56 98 GLN A CA 1
ATOM 788 C C . GLN A 1 98 ? -14.964 -8.661 10.584 1.00 97.56 98 GLN A C 1
ATOM 790 O O . GLN A 1 98 ? -15.076 -8.856 11.791 1.00 97.56 98 GLN A O 1
ATOM 795 N N . GLU A 1 99 ? -15.555 -7.643 9.948 1.00 95.38 99 GLU A N 1
ATOM 796 C CA . GLU A 1 99 ? -16.429 -6.648 10.585 1.00 95.38 99 GLU A CA 1
ATOM 797 C C . GLU A 1 99 ? -15.769 -5.952 11.793 1.00 95.38 99 GLU A C 1
ATOM 799 O O . GLU A 1 99 ? -16.431 -5.487 12.722 1.00 95.38 99 GLU A O 1
ATOM 804 N N . ARG A 1 100 ? -14.431 -5.863 11.796 1.00 96.44 100 ARG A N 1
ATOM 805 C CA . ARG A 1 100 ? -13.674 -5.183 12.851 1.00 96.44 100 ARG A CA 1
ATOM 806 C C . ARG A 1 100 ? -13.737 -3.677 12.621 1.00 96.44 100 ARG A C 1
ATOM 808 O O . ARG A 1 100 ? -13.452 -3.192 11.528 1.00 96.44 100 ARG A O 1
ATOM 815 N N . LYS A 1 101 ? -14.033 -2.922 13.679 1.00 95.62 101 LYS A N 1
ATOM 816 C CA . LYS A 1 101 ? -13.851 -1.466 13.679 1.00 95.62 101 LYS A CA 1
ATOM 817 C C . LYS A 1 101 ? -12.364 -1.138 13.516 1.00 95.62 101 LYS A C 1
ATOM 819 O O . LYS A 1 101 ? -11.522 -1.777 14.150 1.00 95.62 101 LYS A O 1
ATOM 824 N N . VAL A 1 102 ? -12.044 -0.128 12.709 1.00 95.69 102 VAL A N 1
ATOM 825 C CA . VAL A 1 102 ? -10.679 0.393 12.588 1.00 95.69 102 VAL A CA 1
ATOM 826 C C . VAL A 1 102 ? -10.350 1.175 13.855 1.00 95.69 102 VAL A C 1
ATOM 828 O O . VAL A 1 102 ? -10.791 2.304 14.047 1.00 95.69 102 VAL A O 1
ATOM 831 N N . THR A 1 103 ? -9.635 0.523 14.769 1.00 95.88 103 THR A N 1
ATOM 832 C CA . THR A 1 103 ? -9.169 1.096 16.035 1.00 95.88 103 THR A CA 1
ATOM 833 C C . THR A 1 103 ? -7.670 1.356 15.987 1.00 95.88 103 THR A C 1
ATOM 835 O O . THR A 1 103 ? -6.941 0.724 15.222 1.00 95.88 103 THR A O 1
ATOM 838 N N . PHE A 1 104 ? -7.181 2.205 16.892 1.00 95.12 104 PHE A N 1
ATOM 839 C CA . PHE A 1 104 ? -5.746 2.417 17.098 1.00 95.12 104 PHE A CA 1
ATOM 840 C C . PHE A 1 104 ? -4.978 1.099 17.307 1.00 95.12 104 PHE A C 1
ATOM 842 O O . PHE A 1 104 ? -3.906 0.903 16.739 1.00 95.12 104 PHE A O 1
ATOM 849 N N . SER A 1 105 ? -5.546 0.162 18.077 1.00 96.12 105 SER A N 1
ATOM 850 C CA . SER A 1 105 ? -4.942 -1.154 18.319 1.00 96.12 105 SER A CA 1
ATOM 851 C C . SER A 1 105 ? -4.842 -2.009 17.054 1.00 96.12 105 SER A C 1
ATOM 853 O O . SER A 1 105 ? -3.803 -2.626 16.832 1.00 96.12 105 SER A O 1
ATOM 855 N N . LEU A 1 106 ? -5.874 -2.012 16.204 1.00 97.00 106 LEU A N 1
ATOM 856 C CA . LEU A 1 106 ? -5.857 -2.717 14.919 1.00 97.00 106 LEU A CA 1
ATOM 857 C C . LEU A 1 106 ? -4.847 -2.088 13.952 1.00 97.00 106 LEU A C 1
ATOM 859 O O . LEU A 1 106 ? -4.078 -2.801 13.308 1.00 97.00 106 LEU A O 1
ATOM 863 N N . LEU A 1 107 ? -4.816 -0.758 13.868 1.00 97.75 107 LEU A N 1
ATOM 864 C CA . LEU A 1 107 ? -3.838 -0.046 13.047 1.00 97.75 107 LEU A CA 1
ATOM 865 C C . LEU A 1 107 ? -2.408 -0.384 13.486 1.00 97.75 107 LEU A C 1
ATOM 867 O O . LEU A 1 107 ? -1.586 -0.749 12.647 1.00 97.75 107 LEU A O 1
ATOM 871 N N . LYS A 1 108 ? -2.135 -0.359 14.797 1.00 96.81 108 LYS A N 1
ATOM 872 C CA . LYS A 1 108 ? -0.836 -0.741 15.362 1.00 96.81 108 LYS A CA 1
ATOM 873 C C . LYS A 1 108 ? -0.467 -2.185 15.013 1.00 96.81 108 LYS A C 1
ATOM 875 O O . LYS A 1 108 ? 0.626 -2.415 14.507 1.00 96.81 108 LYS A O 1
ATOM 880 N N . GLU A 1 109 ? -1.385 -3.133 15.224 1.00 97.25 109 GLU A N 1
ATOM 881 C CA . GLU A 1 109 ? -1.199 -4.559 14.908 1.00 97.25 109 GLU A CA 1
ATOM 882 C C . GLU A 1 109 ? -0.788 -4.756 13.439 1.00 97.25 109 GLU A C 1
ATOM 884 O O . GLU A 1 109 ? 0.164 -5.477 13.129 1.00 97.25 109 GLU A O 1
ATOM 889 N N . ILE A 1 110 ? -1.487 -4.091 12.515 1.00 98.06 110 ILE A N 1
ATOM 890 C CA . ILE A 1 110 ? -1.220 -4.208 11.080 1.00 98.06 110 ILE A CA 1
ATOM 891 C C . ILE A 1 110 ? 0.105 -3.533 10.709 1.00 98.06 110 ILE A C 1
ATOM 893 O O . ILE A 1 110 ? 0.858 -4.095 9.909 1.00 98.06 110 ILE A O 1
ATOM 897 N N . VAL A 1 111 ? 0.419 -2.367 11.279 1.00 97.62 111 VAL A N 1
ATOM 898 C CA . VAL A 1 111 ? 1.704 -1.686 11.053 1.00 97.62 111 VAL A CA 1
ATOM 899 C C . VAL A 1 111 ? 2.861 -2.559 11.534 1.00 97.62 111 VAL A C 1
ATOM 901 O O . VAL A 1 111 ? 3.786 -2.801 10.766 1.00 97.62 111 VAL A O 1
ATOM 904 N N . GLU A 1 112 ? 2.788 -3.114 12.745 1.00 96.56 112 GLU A N 1
ATOM 905 C CA . GLU A 1 112 ? 3.806 -4.030 13.284 1.00 96.56 112 GLU A CA 1
ATOM 906 C C . GLU A 1 112 ? 3.987 -5.265 12.405 1.00 96.56 112 GLU A C 1
ATOM 908 O O . GLU A 1 112 ? 5.105 -5.727 12.186 1.00 96.56 112 GLU A O 1
ATOM 913 N N . ARG A 1 113 ? 2.894 -5.791 11.854 1.00 97.19 113 ARG A N 1
ATOM 914 C CA . ARG A 1 113 ? 2.953 -6.973 10.999 1.00 97.19 113 ARG A CA 1
ATOM 915 C C . ARG A 1 113 ? 3.606 -6.716 9.642 1.00 97.19 113 ARG A C 1
ATOM 917 O O . ARG A 1 113 ? 4.245 -7.623 9.117 1.00 97.19 113 ARG A O 1
ATOM 924 N N . ASN A 1 114 ? 3.432 -5.526 9.067 1.00 97.81 114 ASN A N 1
ATOM 925 C CA . ASN A 1 114 ? 3.977 -5.193 7.744 1.00 97.81 114 ASN A CA 1
ATOM 926 C C . ASN A 1 114 ? 5.349 -4.504 7.819 1.00 97.81 114 ASN A C 1
ATOM 928 O O . ASN A 1 114 ? 6.141 -4.630 6.892 1.00 97.81 114 ASN A O 1
ATOM 932 N N . PHE A 1 115 ? 5.649 -3.814 8.921 1.00 96.69 115 PHE A N 1
ATOM 933 C CA . PHE A 1 115 ? 6.865 -3.012 9.087 1.00 96.69 115 PHE A CA 1
ATOM 934 C C . PHE A 1 115 ? 7.687 -3.375 10.334 1.00 96.69 115 PHE A C 1
ATOM 936 O O . PHE A 1 115 ? 8.593 -2.642 10.720 1.00 96.69 115 PHE A O 1
ATOM 943 N N . GLY A 1 116 ? 7.398 -4.504 10.982 1.00 92.75 116 GLY A N 1
ATOM 944 C CA . GLY A 1 116 ? 8.176 -5.014 12.111 1.00 92.75 116 GLY A CA 1
ATOM 945 C C . GLY A 1 116 ? 9.393 -5.841 11.695 1.00 92.75 116 GLY A C 1
ATOM 946 O O . GLY A 1 116 ? 9.748 -5.944 10.519 1.00 92.75 116 GLY A O 1
ATOM 947 N N . GLY A 1 117 ? 10.042 -6.456 12.686 1.00 88.31 117 GLY A N 1
ATOM 948 C CA . GLY A 1 117 ? 11.114 -7.434 12.468 1.00 88.31 117 GLY A CA 1
ATOM 949 C C . GLY A 1 117 ? 12.468 -6.840 12.074 1.00 88.31 117 GLY A C 1
ATOM 950 O O . GLY A 1 117 ? 13.354 -7.578 11.647 1.00 88.31 117 GLY A O 1
ATOM 951 N N . SER A 1 118 ? 12.651 -5.527 12.223 1.00 91.06 118 SER A N 1
ATOM 952 C CA . SER A 1 118 ? 13.932 -4.861 11.973 1.00 91.06 118 SER A CA 1
ATOM 953 C C . SER A 1 118 ? 14.356 -3.936 13.112 1.00 91.06 118 SER A C 1
ATOM 955 O O . SER A 1 118 ? 13.561 -3.596 13.990 1.00 91.06 118 SER A O 1
ATOM 957 N N . ILE A 1 119 ? 15.607 -3.468 13.056 1.00 89.81 119 ILE A N 1
ATOM 958 C CA . ILE A 1 119 ? 16.144 -2.454 13.976 1.00 89.81 119 ILE A CA 1
ATOM 959 C C . ILE A 1 119 ? 15.366 -1.128 13.940 1.00 89.81 119 ILE A C 1
ATOM 961 O O . ILE A 1 119 ? 15.435 -0.358 14.890 1.00 89.81 119 ILE A O 1
ATOM 965 N N . CYS A 1 120 ? 14.609 -0.862 12.870 1.00 91.44 120 CYS A N 1
ATOM 966 C CA . CYS A 1 120 ? 13.825 0.360 12.719 1.00 91.44 120 CYS A CA 1
ATOM 967 C C . CYS A 1 120 ? 12.443 0.273 13.379 1.00 91.44 120 CYS A C 1
ATOM 969 O O . CYS A 1 120 ? 11.792 1.305 13.513 1.00 91.44 120 CYS A O 1
ATOM 971 N N . THR A 1 121 ? 12.000 -0.919 13.805 1.00 92.75 121 THR A N 1
ATOM 972 C CA . THR A 1 121 ? 10.631 -1.156 14.306 1.00 92.75 121 THR A CA 1
ATOM 973 C C . THR A 1 121 ? 10.222 -0.140 15.376 1.00 92.75 121 THR A C 1
ATOM 975 O O . THR A 1 121 ? 9.153 0.448 15.277 1.00 92.75 121 THR A O 1
ATOM 978 N N . GLU A 1 122 ? 11.090 0.137 16.352 1.00 92.56 122 GLU A N 1
ATOM 979 C CA . GLU A 1 122 ? 10.799 1.090 17.433 1.00 92.56 122 GLU A CA 1
ATOM 980 C C . GLU A 1 122 ? 10.544 2.514 16.907 1.00 92.56 122 GLU A C 1
ATOM 982 O O . GLU A 1 122 ? 9.548 3.145 17.254 1.00 92.56 122 GLU A O 1
ATOM 987 N N . SER A 1 123 ? 11.391 3.002 15.997 1.00 94.25 123 SER A N 1
ATOM 988 C CA . SER A 1 123 ? 11.231 4.327 15.381 1.00 94.25 123 SER A CA 1
ATOM 989 C C . SER A 1 123 ? 9.950 4.417 14.545 1.00 94.25 123 SER A C 1
ATOM 991 O O . SER A 1 123 ? 9.243 5.426 14.599 1.00 94.25 123 SER A O 1
ATOM 993 N N . ILE A 1 124 ? 9.606 3.344 13.829 1.00 96.00 124 ILE A N 1
ATOM 994 C CA . ILE A 1 124 ? 8.364 3.254 13.054 1.00 96.00 124 ILE A CA 1
ATOM 995 C C . ILE A 1 124 ? 7.151 3.347 13.983 1.00 96.00 124 ILE A C 1
ATOM 997 O O . ILE A 1 124 ? 6.216 4.096 13.699 1.00 96.00 124 ILE A O 1
ATOM 1001 N N . LEU A 1 125 ? 7.172 2.640 15.116 1.00 95.31 125 LEU A N 1
ATOM 1002 C CA . LEU A 1 125 ? 6.076 2.674 16.084 1.00 95.31 125 LEU A CA 1
ATOM 1003 C C . LEU A 1 125 ? 5.948 4.025 16.781 1.00 95.31 125 LEU A C 1
ATOM 1005 O O . LEU A 1 125 ? 4.829 4.496 16.961 1.00 95.31 125 LEU A O 1
ATOM 1009 N N . GLN A 1 126 ? 7.051 4.698 17.098 1.00 94.31 126 GLN A N 1
ATOM 1010 C CA . GLN A 1 126 ? 7.007 6.071 17.612 1.00 94.31 126 GLN A CA 1
ATOM 1011 C C . GLN A 1 126 ? 6.369 7.029 16.595 1.00 94.31 126 GLN A C 1
ATOM 1013 O O . GLN A 1 126 ? 5.483 7.814 16.942 1.00 94.31 126 GLN A O 1
ATOM 1018 N N . SER A 1 127 ? 6.758 6.910 15.323 1.00 94.75 127 SER A N 1
ATOM 1019 C CA . SER A 1 127 ? 6.205 7.699 14.217 1.00 94.75 127 SER A CA 1
ATOM 1020 C C . SER A 1 127 ? 4.712 7.429 13.990 1.00 94.75 127 SER A C 1
ATOM 1022 O O . SER A 1 127 ? 3.941 8.359 13.726 1.00 94.75 127 SER A O 1
ATOM 1024 N N . PHE A 1 128 ? 4.292 6.169 14.151 1.00 96.12 128 PHE A N 1
ATOM 1025 C CA . PHE A 1 128 ? 2.892 5.752 14.156 1.00 96.12 128 PHE A CA 1
ATOM 1026 C C . PHE A 1 128 ? 2.129 6.388 15.323 1.00 96.12 128 PHE A C 1
ATOM 1028 O O . PHE A 1 128 ? 1.146 7.090 15.096 1.00 96.12 128 PHE A O 1
ATOM 1035 N N . VAL A 1 129 ? 2.596 6.225 16.565 1.00 95.00 129 VAL A N 1
ATOM 1036 C CA . VAL A 1 129 ? 1.928 6.797 17.744 1.00 95.00 129 VAL A CA 1
ATOM 1037 C C . VAL A 1 129 ? 1.747 8.304 17.557 1.00 95.00 129 VAL A C 1
ATOM 1039 O O . VAL A 1 129 ? 0.632 8.796 17.700 1.00 95.00 129 VAL A O 1
ATOM 1042 N N . GLN A 1 130 ? 2.777 9.036 17.128 1.00 92.62 130 GLN A N 1
ATOM 1043 C CA . GLN A 1 130 ? 2.685 10.481 16.893 1.00 92.62 130 GLN A CA 1
ATOM 1044 C C . GLN A 1 130 ? 1.581 10.874 15.889 1.00 92.62 130 GLN A C 1
ATOM 1046 O O . GLN A 1 130 ? 0.935 11.904 16.066 1.00 92.62 130 GLN A O 1
ATOM 1051 N N . ARG A 1 131 ? 1.353 10.068 14.844 1.00 92.94 131 ARG A N 1
ATOM 1052 C CA . ARG A 1 131 ? 0.374 10.352 13.775 1.00 92.94 131 ARG A CA 1
ATOM 1053 C C . ARG A 1 131 ? -1.059 9.977 14.138 1.00 92.94 131 ARG A C 1
ATOM 1055 O O . ARG A 1 131 ? -1.986 10.635 13.671 1.00 92.94 131 ARG A O 1
ATOM 1062 N N . PHE A 1 132 ? -1.232 8.939 14.953 1.00 91.75 132 PHE A N 1
ATOM 1063 C CA . PHE A 1 132 ? -2.539 8.339 15.240 1.00 91.75 132 PHE A CA 1
ATOM 1064 C C . PHE A 1 132 ? -3.022 8.572 16.688 1.00 91.75 132 PHE A C 1
ATOM 1066 O O . PHE A 1 132 ? -4.153 8.231 17.021 1.00 91.75 132 PHE A O 1
ATOM 1073 N N . SER A 1 133 ? -2.222 9.203 17.562 1.00 79.75 133 SER A N 1
ATOM 1074 C CA . SER A 1 133 ? -2.613 9.474 18.965 1.00 79.75 133 SER A CA 1
ATOM 1075 C C . SER A 1 133 ? -3.833 10.390 19.114 1.00 79.75 133 SER A C 1
ATOM 1077 O O . SER A 1 133 ? -4.547 10.292 20.108 1.00 79.75 133 SER A O 1
ATOM 1079 N N . ASN A 1 134 ? -4.122 11.251 18.133 1.00 62.25 134 ASN A N 1
ATOM 1080 C CA . ASN A 1 134 ? -5.280 12.152 18.196 1.00 62.25 134 ASN A CA 1
ATOM 1081 C C . ASN A 1 134 ? -6.622 11.438 17.937 1.00 62.25 134 ASN A C 1
ATOM 1083 O O . ASN A 1 134 ? -7.670 11.978 18.283 1.00 62.25 134 ASN A O 1
ATOM 1087 N N . GLU A 1 135 ? -6.606 10.216 17.399 1.00 56.19 135 GLU A N 1
ATOM 1088 C CA . GLU A 1 135 ? -7.802 9.376 17.220 1.00 56.19 135 GLU A CA 1
ATOM 1089 C C . GLU A 1 135 ? -8.145 8.566 18.479 1.00 56.19 135 GLU A C 1
ATOM 1091 O O . GLU A 1 135 ? -9.284 8.136 18.656 1.00 56.19 135 GLU A O 1
ATOM 1096 N N . ALA A 1 136 ? -7.187 8.398 19.400 1.00 49.16 136 ALA A N 1
ATOM 1097 C CA . ALA A 1 136 ? -7.422 7.732 20.681 1.00 49.16 136 ALA A CA 1
ATOM 1098 C C . ALA A 1 136 ? -8.332 8.554 21.617 1.00 49.16 136 ALA A C 1
ATOM 1100 O O . ALA A 1 136 ? -8.999 7.990 22.478 1.00 49.16 136 ALA A O 1
ATOM 1101 N N . CYS A 1 137 ? -8.411 9.877 21.428 1.00 41.16 137 CYS A N 1
ATOM 1102 C CA . CYS A 1 137 ? -9.198 10.775 22.283 1.00 41.16 137 CYS A CA 1
ATOM 1103 C C . CYS A 1 137 ? -10.712 10.758 21.970 1.00 41.16 137 CYS A C 1
ATOM 1105 O O . CYS A 1 137 ? -11.515 11.239 22.763 1.00 41.16 137 CYS A O 1
ATOM 1107 N N . SER A 1 138 ? -11.139 10.182 20.838 1.00 41.25 138 SER A N 1
ATOM 1108 C CA . SER A 1 138 ? -12.565 10.106 20.459 1.00 41.25 138 SER A CA 1
ATOM 1109 C C . SER A 1 138 ? -13.268 8.831 20.946 1.00 41.25 138 SER A C 1
ATOM 1111 O O . SER A 1 138 ? -14.448 8.635 20.656 1.00 41.25 138 SER A O 1
ATOM 1113 N N . ILE A 1 139 ? -12.554 7.935 21.636 1.00 42.38 1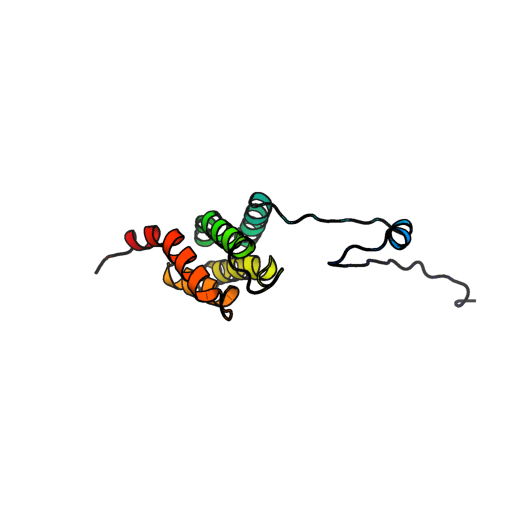39 ILE A N 1
ATOM 1114 C CA . ILE A 1 139 ? -13.068 6.635 22.084 1.00 42.38 139 ILE A CA 1
ATOM 1115 C C . ILE A 1 139 ? -12.606 6.370 23.524 1.00 42.38 139 ILE A C 1
ATOM 1117 O O . ILE A 1 139 ? -11.940 5.383 23.812 1.00 42.38 139 ILE A O 1
ATOM 1121 N N . CYS A 1 140 ? -12.980 7.264 24.436 1.00 35.44 140 CYS A N 1
ATOM 1122 C CA . CYS A 1 140 ? -13.246 6.878 25.819 1.00 35.44 140 CYS A CA 1
ATOM 1123 C C . CYS A 1 140 ? -14.751 7.049 26.038 1.00 35.44 140 CYS A C 1
ATOM 1125 O O . CYS A 1 140 ? -15.281 8.146 25.845 1.00 35.44 140 CYS A O 1
ATOM 1127 N N . PRO A 1 141 ? -15.447 5.962 26.382 1.00 35.47 141 PRO A N 1
ATOM 1128 C CA . PRO A 1 141 ? -16.088 5.965 27.688 1.00 35.47 141 PRO A CA 1
ATOM 1129 C C . PRO A 1 141 ? -15.823 4.664 28.458 1.00 35.47 141 PRO A C 1
ATOM 1131 O O . PRO A 1 141 ? -15.848 3.588 27.869 1.00 35.47 141 PRO A O 1
ATOM 1134 N N . GLU A 1 142 ? -15.545 4.871 29.749 1.00 37.31 142 GLU A N 1
ATOM 1135 C CA . GLU A 1 142 ? -15.674 3.989 30.931 1.00 37.31 142 GLU A CA 1
ATOM 1136 C C . GLU A 1 142 ? -15.502 2.469 30.768 1.00 37.31 142 GLU A C 1
ATOM 1138 O O . GLU A 1 142 ? -16.379 1.795 30.185 1.00 37.31 142 GLU A O 1
#